Protein AF-A0A0F5JJK5-F1 (afdb_monomer)

pLDDT: mean 83.72, std 18.12, range [37.72, 97.81]

Mean predicted aligned error: 9.84 Å

Nearest PDB structures (foldseek):
  6zuk-assembly2_F  TM=3.493E-01  e=7.567E-02  Ralstonia solanacearum
  6t9b-assembly2_E  TM=3.394E-01  e=7.130E-01  Ralstonia solanacearum
  6s99-assembly2_D  TM=3.060E-01  e=1.140E+00  Ralstonia solanacearum
  2bs6-assembly1_B  TM=3.489E-01  e=1.921E+00  Ralstonia solanacearum
  8cf6-assembly1_A  TM=3.452E-01  e=2.246E+00  Ralstonia solanacearum

Secondary structure (DSSP, 8-state):
--SSTTTTTGGGG------------S-EEEEEEESS--TT-SEEEEEEEEETTEEEEEEEETTEEEEE---EEETTEEEEEEEETTEEEEEEEEEETTEEEEEEEETTEEE-EEEEE--

Organism: NCBI:txid1203610

Radius of gyration: 21.43 Å; Cα contacts (8 Å, |Δi|>4): 207; chains: 1; bounding box: 69×25×56 Å

Sequence (119 aa):
MKQIVCILFCMLFSLTVSAQDKTDGLSGKWEFSATDVPYGYETGNIEFQTKEGKLNVILSISYNKITIDQIEQAGDTYKCDLNIEGSDVNISFKQKAGKLEADVTVDGSPIGISFKKME

Foldseek 3Di:
DPPVVPPVVVVVPPDPPPPPVPQVADAAKKKKAWPPDDPQARIWMWGWDQDPNFTWIWTGTRPDIDIFRDWDDDPQWIWDWDQDPNWIKIKIWGADPNAIDIWIDTNNHTIDMGIDGDD

Structure (mmCIF, N/CA/C/O backbone):
data_AF-A0A0F5JJK5-F1
#
_entry.id   AF-A0A0F5JJK5-F1
#
loop_
_atom_site.group_PDB
_atom_site.id
_atom_site.type_symbol
_atom_site.label_atom_id
_atom_site.label_alt_id
_atom_site.label_comp_id
_atom_site.label_asym_id
_atom_site.label_entity_id
_atom_site.label_seq_id
_atom_site.pdbx_PDB_ins_code
_atom_site.Cartn_x
_atom_site.Cartn_y
_atom_site.Cartn_z
_atom_site.occupancy
_atom_site.B_iso_or_equiv
_atom_site.auth_seq_id
_atom_site.auth_comp_id
_atom_site.auth_asym_id
_atom_site.auth_atom_id
_atom_site.pdbx_PDB_model_num
ATOM 1 N N . MET A 1 1 ? -55.662 -2.530 41.331 1.00 47.44 1 MET A N 1
ATOM 2 C CA . MET A 1 1 ? -55.107 -3.069 40.068 1.00 47.44 1 MET A CA 1
ATOM 3 C C . MET A 1 1 ? -54.526 -1.923 39.240 1.00 47.44 1 MET A C 1
ATOM 5 O O . MET A 1 1 ? -55.155 -1.438 38.317 1.00 47.44 1 MET A O 1
ATOM 9 N N . LYS A 1 2 ? -53.359 -1.409 39.638 1.00 50.66 2 LYS A N 1
ATOM 10 C CA . LYS A 1 2 ? -52.668 -0.273 38.989 1.00 50.66 2 LYS A CA 1
ATOM 11 C C . LYS A 1 2 ? -51.198 -0.626 38.703 1.00 50.66 2 LYS A C 1
ATOM 13 O O . LYS A 1 2 ? -50.341 0.240 38.657 1.00 50.66 2 LYS A O 1
ATOM 18 N N . GLN A 1 3 ? -50.917 -1.925 38.568 1.00 44.06 3 GLN A N 1
ATOM 19 C CA . GLN A 1 3 ? -49.582 -2.478 38.306 1.00 44.06 3 GLN A CA 1
ATOM 20 C C . GLN A 1 3 ? -49.441 -3.075 36.899 1.00 44.06 3 GLN A C 1
ATOM 22 O O . GLN A 1 3 ? -48.346 -3.439 36.496 1.00 44.06 3 GLN A O 1
ATOM 27 N N . ILE A 1 4 ? -50.529 -3.119 36.123 1.00 53.41 4 ILE A N 1
ATOM 28 C CA . ILE A 1 4 ? -50.510 -3.636 34.745 1.00 53.41 4 ILE A CA 1
ATOM 29 C C . ILE A 1 4 ? -50.020 -2.558 33.755 1.00 53.41 4 ILE A C 1
ATOM 31 O O . ILE A 1 4 ? -49.557 -2.876 32.667 1.00 53.41 4 ILE A O 1
ATOM 35 N N . VAL A 1 5 ? -50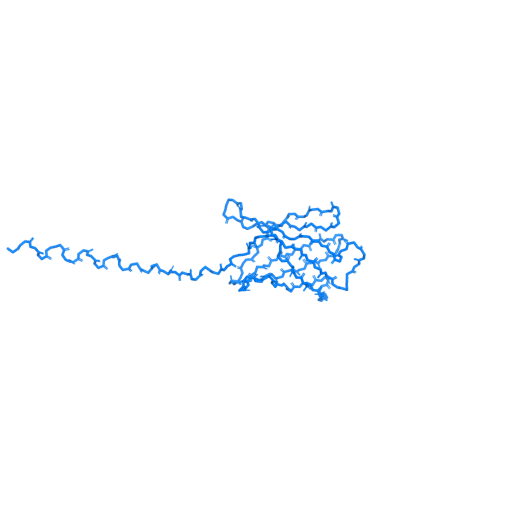.029 -1.279 34.156 1.00 53.81 5 VAL A N 1
ATOM 36 C CA . VAL A 1 5 ? -49.627 -0.144 33.301 1.00 53.81 5 VAL A CA 1
ATOM 37 C C . VAL A 1 5 ? -48.110 -0.093 33.053 1.00 53.81 5 VAL A C 1
ATOM 39 O O . VAL A 1 5 ? -47.682 0.462 32.049 1.00 53.81 5 VAL A O 1
ATOM 42 N N . CYS A 1 6 ? -47.281 -0.707 33.902 1.00 49.72 6 CYS A N 1
ATOM 43 C CA . CYS A 1 6 ? -45.824 -0.561 33.785 1.00 49.72 6 CYS A CA 1
ATOM 44 C C . CYS A 1 6 ? -45.143 -1.629 32.916 1.00 49.72 6 CYS A C 1
ATOM 46 O O . CYS A 1 6 ? -44.014 -1.419 32.488 1.00 49.72 6 CYS A O 1
ATOM 48 N N . ILE A 1 7 ? -45.798 -2.759 32.635 1.00 52.09 7 ILE A N 1
ATOM 49 C CA . ILE A 1 7 ? -45.142 -3.893 31.957 1.00 52.09 7 ILE A CA 1
ATOM 50 C C . ILE A 1 7 ? -45.151 -3.724 30.426 1.00 52.09 7 ILE A C 1
ATOM 52 O O . ILE A 1 7 ? -44.260 -4.222 29.742 1.00 52.09 7 ILE A O 1
ATOM 56 N N . LEU A 1 8 ? -46.097 -2.956 29.871 1.00 48.50 8 LEU A N 1
ATOM 57 C CA . LEU A 1 8 ? -46.219 -2.782 28.417 1.00 48.50 8 LEU A CA 1
ATOM 58 C C . LEU A 1 8 ? -45.229 -1.780 27.795 1.00 48.50 8 LEU A C 1
ATOM 60 O O . LEU A 1 8 ? -45.100 -1.753 26.576 1.00 48.50 8 LEU A O 1
ATOM 64 N N . PHE A 1 9 ? -44.504 -0.986 28.590 1.00 49.69 9 PHE A N 1
ATOM 65 C CA . PHE A 1 9 ? -43.555 0.006 28.057 1.00 49.69 9 PHE A CA 1
ATOM 66 C C . PHE A 1 9 ? -42.131 -0.547 27.850 1.00 49.69 9 PHE A C 1
ATOM 68 O O . PHE A 1 9 ? -41.304 0.090 27.205 1.00 49.69 9 PHE A O 1
ATOM 75 N N . CYS A 1 10 ? -41.833 -1.754 28.346 1.00 49.81 10 CYS A N 1
ATOM 76 C CA . CYS A 1 10 ? -40.500 -2.356 28.233 1.00 49.81 10 CYS A CA 1
ATOM 77 C C . CYS A 1 10 ? -40.224 -3.017 26.868 1.00 49.81 10 CYS A C 1
ATOM 79 O O . CYS A 1 10 ? -39.073 -3.316 26.567 1.00 49.81 10 CYS A O 1
ATOM 81 N N . MET A 1 11 ? -41.243 -3.222 26.021 1.00 49.91 11 MET A N 1
ATOM 82 C CA . MET A 1 11 ? -41.075 -3.866 24.705 1.00 49.91 11 MET A CA 1
ATOM 83 C C . MET A 1 11 ? -40.538 -2.926 23.611 1.00 49.91 11 MET A C 1
ATOM 85 O O . MET A 1 11 ? -40.230 -3.384 22.517 1.00 49.91 11 MET A O 1
ATOM 89 N N . LEU A 1 12 ? -40.376 -1.627 23.892 1.00 53.72 12 LEU A N 1
ATOM 90 C CA . LEU A 1 12 ? -39.848 -0.642 22.934 1.00 53.72 12 LEU A CA 1
ATOM 91 C C . LEU A 1 12 ? -38.309 -0.522 22.945 1.00 53.72 12 LEU A C 1
ATOM 93 O O . LEU A 1 12 ? -37.758 0.307 22.229 1.00 53.72 12 LEU A O 1
ATOM 97 N N . PHE A 1 13 ? -37.608 -1.354 23.724 1.00 52.69 13 PHE A N 1
ATOM 98 C CA . PHE A 1 13 ? -36.142 -1.342 23.844 1.00 52.69 13 PHE A CA 1
ATOM 99 C C . PHE A 1 13 ? -35.499 -2.716 23.617 1.00 52.69 13 PHE A C 1
ATOM 101 O O . PHE A 1 13 ? -34.445 -3.025 24.173 1.00 52.69 13 PHE A O 1
ATOM 108 N N . SER A 1 14 ? -36.076 -3.549 22.750 1.00 47.59 14 SER A N 1
ATOM 109 C CA . SER A 1 14 ? -35.315 -4.650 22.154 1.00 47.59 14 SER A CA 1
ATOM 110 C C . SER A 1 14 ? -34.395 -4.076 21.084 1.00 47.59 14 SER A C 1
ATOM 112 O O . SER A 1 14 ? -34.672 -4.122 19.891 1.00 47.59 14 SER A O 1
ATOM 114 N N . LEU A 1 15 ? -33.322 -3.470 21.584 1.00 53.66 15 LEU A N 1
ATOM 115 C CA . LEU A 1 15 ? -32.079 -3.162 20.909 1.00 53.66 15 LEU A CA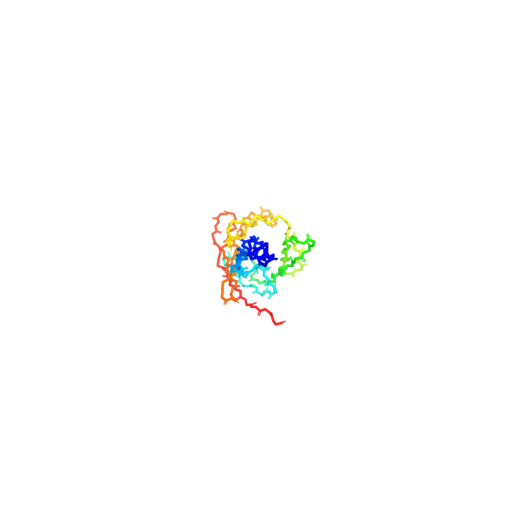 1
ATOM 116 C C . LEU A 1 15 ? -31.790 -4.229 19.847 1.00 53.66 15 LEU A C 1
ATOM 118 O O . LEU A 1 15 ? -31.173 -5.250 20.138 1.00 53.66 15 LEU A O 1
ATOM 122 N N . THR A 1 16 ? -32.107 -3.949 18.587 1.00 49.34 16 THR A N 1
ATOM 123 C CA . THR A 1 16 ? -31.194 -4.361 17.527 1.00 49.34 16 THR A CA 1
ATOM 124 C C . THR A 1 16 ? -30.006 -3.415 17.623 1.00 49.34 16 THR A C 1
ATOM 126 O O . THR A 1 16 ? -29.786 -2.561 16.767 1.00 49.34 16 THR A O 1
ATOM 129 N N . VAL A 1 17 ? -29.222 -3.559 18.699 1.00 52.91 17 VAL A N 1
ATOM 130 C CA . VAL A 1 17 ? -27.792 -3.373 18.544 1.00 52.91 17 VAL A CA 1
ATOM 131 C C . VAL A 1 17 ? -27.440 -4.528 17.620 1.00 52.91 17 VAL A C 1
ATOM 133 O O . VAL A 1 17 ? -27.248 -5.672 18.020 1.00 52.91 17 VAL A O 1
ATOM 136 N N . SER A 1 18 ? -27.470 -4.260 16.318 1.00 50.03 18 SER A N 1
ATOM 137 C CA . SER A 1 18 ? -26.502 -4.930 15.491 1.00 50.03 18 SER A CA 1
ATOM 138 C C . SER A 1 18 ? -25.188 -4.541 16.156 1.00 50.03 18 SER A C 1
ATOM 140 O O . SER A 1 18 ? -24.703 -3.420 15.990 1.00 50.03 18 SER A O 1
ATOM 142 N N . ALA A 1 19 ? -24.627 -5.452 16.947 1.00 45.34 19 ALA A N 1
ATOM 143 C CA . ALA A 1 19 ? -23.216 -5.701 16.807 1.00 45.34 19 ALA A CA 1
ATOM 144 C C . ALA A 1 19 ? -23.053 -5.997 15.313 1.00 45.34 19 ALA A C 1
ATOM 146 O O . ALA A 1 19 ? -23.158 -7.134 14.874 1.00 45.34 19 ALA A O 1
ATOM 147 N N . GLN A 1 20 ? -22.973 -4.932 14.504 1.00 37.72 20 GLN A N 1
ATOM 148 C CA . GLN A 1 20 ? -22.258 -5.016 13.259 1.00 37.72 20 GLN A CA 1
ATOM 149 C C . GLN A 1 20 ? -20.920 -5.492 13.770 1.00 37.72 20 GLN A C 1
ATOM 151 O O . GLN A 1 20 ? -20.280 -4.770 14.548 1.00 37.72 20 GLN A O 1
ATOM 156 N N . ASP A 1 21 ? -20.610 -6.762 13.500 1.00 38.19 21 ASP A N 1
ATOM 157 C CA . ASP A 1 21 ? -19.249 -7.252 13.561 1.00 38.19 21 ASP A CA 1
ATOM 158 C C . ASP A 1 21 ? -18.407 -6.070 13.125 1.00 38.19 21 ASP A C 1
ATOM 160 O O . ASP A 1 21 ? -18.648 -5.524 12.043 1.00 38.19 21 ASP A O 1
ATOM 164 N N . LYS A 1 22 ? -17.566 -5.551 14.028 1.00 41.09 22 LYS A N 1
ATOM 165 C CA . LYS A 1 22 ? -16.605 -4.538 13.630 1.00 41.09 22 LYS A CA 1
ATOM 166 C C . LYS A 1 22 ? -15.834 -5.235 12.524 1.00 41.09 22 LYS A C 1
ATOM 168 O O . LYS A 1 22 ? -14.965 -6.048 12.811 1.00 41.09 22 LYS A O 1
ATOM 173 N N . THR A 1 23 ? -16.201 -4.991 11.269 1.00 44.03 23 THR A N 1
ATOM 174 C CA . THR A 1 23 ? -15.284 -5.132 10.160 1.00 44.03 23 THR A CA 1
ATOM 175 C C . THR A 1 23 ? -14.092 -4.349 10.648 1.00 44.03 23 THR A C 1
ATOM 177 O O . THR A 1 23 ? -14.241 -3.152 10.918 1.00 44.03 23 THR A O 1
ATOM 180 N N . ASP A 1 24 ? -13.001 -5.056 10.940 1.00 55.84 24 ASP A N 1
ATOM 181 C CA . ASP A 1 24 ? -11.740 -4.464 11.349 1.00 55.84 24 ASP A CA 1
ATOM 182 C C . ASP A 1 24 ? -11.402 -3.443 10.266 1.00 55.84 24 ASP A C 1
ATOM 184 O O . ASP A 1 24 ? -10.897 -3.793 9.201 1.00 55.84 24 ASP A O 1
ATOM 188 N N . GLY A 1 25 ? -11.805 -2.190 10.483 1.00 76.50 25 GLY A N 1
ATOM 189 C CA . GLY A 1 25 ? -11.559 -1.121 9.537 1.00 76.50 25 GLY A C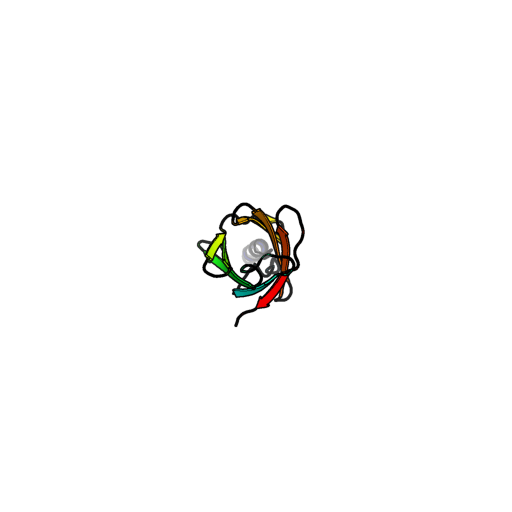A 1
ATOM 190 C C . GLY A 1 25 ? -10.057 -1.007 9.333 1.00 76.50 25 GLY A C 1
ATOM 191 O O . GLY A 1 25 ? -9.266 -1.379 10.214 1.00 76.50 25 GLY A O 1
ATOM 192 N N . LEU A 1 26 ? -9.660 -0.490 8.174 1.00 88.62 26 LEU A N 1
ATOM 193 C CA . LEU A 1 26 ? -8.246 -0.302 7.884 1.00 88.62 26 LEU A CA 1
ATOM 194 C C . LEU A 1 26 ? -7.595 0.530 8.988 1.00 88.62 26 LEU A C 1
ATOM 196 O O . LEU A 1 26 ? -8.056 1.623 9.326 1.00 88.62 26 LEU A O 1
ATOM 200 N N . SER A 1 27 ? -6.552 -0.024 9.597 1.00 90.19 27 SER A N 1
ATOM 201 C CA . SER A 1 27 ? -5.934 0.562 10.781 1.00 90.19 27 SER A CA 1
ATOM 202 C C . SER A 1 27 ? -4.464 0.185 10.911 1.00 90.19 27 SER A C 1
ATOM 204 O O . SER A 1 27 ? -4.007 -0.859 10.441 1.00 90.19 27 SER A O 1
ATOM 206 N N . GLY A 1 28 ? -3.722 1.041 11.612 1.00 93.25 28 GLY A N 1
ATOM 207 C CA . GLY A 1 28 ? -2.325 0.808 11.954 1.00 93.25 28 GLY A CA 1
ATOM 208 C C . GLY A 1 28 ? -1.346 1.220 10.860 1.00 93.25 28 GLY A C 1
ATOM 209 O O . GLY A 1 28 ? -1.712 1.820 9.846 1.00 93.25 28 GLY A O 1
ATOM 210 N N . LYS A 1 29 ? -0.079 0.900 11.115 1.00 96.69 29 LYS A N 1
ATOM 211 C CA . LYS A 1 29 ? 1.044 1.192 10.235 1.00 96.69 29 LYS A CA 1
ATOM 212 C C . LYS A 1 29 ? 1.643 -0.112 9.722 1.00 96.69 29 LYS A C 1
ATOM 214 O O . LYS A 1 29 ? 1.804 -1.072 10.476 1.00 96.69 29 LYS A O 1
ATOM 219 N N . TRP A 1 30 ? 1.945 -0.136 8.438 1.00 97.69 30 TRP A N 1
ATOM 220 C CA . TRP A 1 30 ? 2.375 -1.316 7.710 1.00 97.69 30 TRP A CA 1
ATOM 221 C C . TRP A 1 30 ? 3.567 -0.948 6.847 1.00 97.69 30 TRP A C 1
ATOM 223 O O . TRP A 1 30 ? 3.542 0.067 6.159 1.00 97.69 30 TRP A O 1
ATOM 233 N N . GLU A 1 31 ? 4.593 -1.778 6.865 1.00 97.81 31 GLU A N 1
ATOM 234 C CA . GLU A 1 31 ? 5.635 -1.767 5.850 1.00 97.81 31 GLU A CA 1
ATOM 235 C C . GLU A 1 31 ? 5.130 -2.580 4.656 1.00 97.81 31 GLU A C 1
ATOM 237 O O . GLU A 1 31 ? 4.543 -3.649 4.852 1.00 97.81 31 GLU A O 1
ATOM 242 N N . PHE A 1 32 ? 5.322 -2.078 3.437 1.00 97.19 32 PHE A N 1
ATOM 243 C CA . PHE A 1 32 ? 5.009 -2.821 2.222 1.00 97.19 32 PHE A CA 1
ATOM 244 C C . PHE A 1 32 ? 6.282 -3.206 1.472 1.00 97.19 32 PHE A C 1
ATOM 246 O O . PHE A 1 32 ? 7.298 -2.510 1.527 1.00 97.19 32 PHE A O 1
ATOM 253 N N . SER A 1 33 ? 6.208 -4.314 0.742 1.00 97.19 33 SER A N 1
ATOM 254 C CA . SER A 1 33 ? 7.211 -4.709 -0.244 1.00 97.19 33 SER A CA 1
ATOM 255 C C . SER A 1 33 ? 6.520 -5.079 -1.548 1.00 97.19 33 SER A C 1
ATOM 257 O O . SER A 1 33 ? 5.610 -5.911 -1.530 1.00 97.19 33 SER A O 1
ATOM 259 N N . ALA A 1 34 ? 6.944 -4.458 -2.646 1.00 96.00 34 ALA A N 1
ATOM 260 C CA . ALA A 1 34 ? 6.403 -4.629 -3.984 1.00 96.00 34 ALA A CA 1
ATOM 261 C C . ALA A 1 34 ? 7.417 -5.298 -4.926 1.00 96.00 34 ALA A C 1
ATOM 263 O O . ALA A 1 34 ? 8.623 -5.074 -4.815 1.00 96.00 34 ALA A O 1
ATOM 264 N N . THR A 1 35 ? 6.925 -6.113 -5.857 1.00 94.44 35 THR A N 1
ATOM 265 C CA . THR A 1 35 ? 7.711 -6.709 -6.948 1.00 94.44 35 THR A CA 1
ATOM 266 C C . THR A 1 35 ? 7.305 -6.099 -8.280 1.00 94.44 35 THR A C 1
ATOM 268 O O . THR A 1 35 ? 6.224 -5.528 -8.395 1.00 94.44 35 THR A O 1
ATOM 271 N N . ASP A 1 36 ? 8.164 -6.230 -9.293 1.00 90.75 36 ASP A N 1
ATOM 272 C CA . ASP A 1 36 ? 7.862 -5.790 -10.665 1.00 90.75 36 ASP A CA 1
ATOM 273 C C . ASP A 1 36 ? 7.621 -4.272 -10.789 1.00 90.75 36 ASP A C 1
ATOM 275 O O . ASP A 1 36 ? 6.920 -3.804 -11.682 1.00 90.75 36 ASP A O 1
ATOM 279 N N . VAL A 1 37 ? 8.246 -3.497 -9.896 1.00 90.44 37 VAL A N 1
ATOM 280 C CA . VAL A 1 37 ? 8.223 -2.029 -9.875 1.00 90.44 37 VAL A CA 1
ATOM 281 C C . VAL A 1 37 ? 9.625 -1.447 -10.110 1.00 90.44 37 VAL A C 1
ATOM 283 O O . VAL A 1 37 ? 10.622 -2.138 -9.880 1.00 90.44 37 VAL A O 1
ATOM 286 N N . PRO A 1 38 ? 9.741 -0.187 -10.571 1.00 89.94 38 PRO A N 1
ATOM 287 C CA . PRO A 1 38 ? 11.032 0.478 -10.738 1.00 89.94 38 PRO A CA 1
ATOM 288 C C . PRO A 1 38 ? 11.796 0.669 -9.422 1.00 89.94 38 PRO A C 1
ATOM 290 O O . PRO A 1 38 ? 11.217 0.673 -8.334 1.00 89.94 38 PRO A O 1
ATOM 293 N N . TYR A 1 39 ? 13.101 0.926 -9.547 1.00 89.31 39 TYR A N 1
ATOM 294 C CA . TYR A 1 39 ? 13.948 1.255 -8.403 1.00 89.31 39 TYR A CA 1
ATOM 295 C C . TYR A 1 39 ? 13.440 2.486 -7.645 1.00 89.31 39 TYR A C 1
ATOM 297 O O . TYR A 1 39 ? 13.183 3.529 -8.246 1.00 89.31 39 TYR A O 1
ATOM 305 N N . GLY A 1 40 ? 13.351 2.368 -6.321 1.00 91.25 40 GLY A N 1
ATOM 306 C CA . GLY A 1 40 ? 12.847 3.396 -5.413 1.00 91.25 40 GLY A CA 1
ATOM 307 C C . GLY A 1 40 ? 11.379 3.224 -5.009 1.00 91.25 40 GLY A C 1
ATOM 308 O O . GLY A 1 40 ? 10.906 3.998 -4.175 1.00 91.25 40 GLY A O 1
ATOM 309 N N . TYR A 1 41 ? 10.680 2.222 -5.549 1.00 92.31 41 TYR A N 1
ATOM 310 C CA . TYR A 1 41 ? 9.265 1.928 -5.278 1.00 92.31 41 TYR A CA 1
ATOM 311 C C . TYR A 1 41 ? 9.034 0.570 -4.612 1.00 92.31 41 TYR A C 1
ATOM 313 O O . TYR A 1 41 ? 7.908 0.244 -4.242 1.00 92.31 41 TYR A O 1
ATOM 321 N N . GLU A 1 42 ? 10.087 -0.227 -4.437 1.00 95.06 42 GLU A N 1
ATOM 322 C CA . GLU A 1 42 ? 10.003 -1.604 -3.954 1.00 95.06 42 GLU A CA 1
ATOM 323 C C . GLU A 1 42 ? 9.564 -1.682 -2.496 1.00 95.06 42 GLU A C 1
ATOM 325 O O . GLU A 1 42 ? 9.002 -2.689 -2.080 1.00 95.06 42 GLU A O 1
ATOM 330 N N . THR A 1 43 ? 9.834 -0.651 -1.694 1.00 96.62 43 THR A N 1
ATOM 331 C CA . THR A 1 43 ? 9.482 -0.642 -0.272 1.00 96.62 43 THR A CA 1
ATOM 332 C C . THR A 1 43 ? 8.972 0.713 0.183 1.00 96.62 43 THR A C 1
ATOM 334 O O . THR A 1 43 ? 9.291 1.765 -0.379 1.00 96.62 43 THR A O 1
ATOM 337 N N . GLY A 1 44 ? 8.179 0.687 1.247 1.00 96.31 44 GLY A N 1
ATOM 338 C CA . GLY A 1 44 ? 7.653 1.891 1.857 1.00 96.31 44 GLY A CA 1
ATOM 339 C C . GLY A 1 44 ? 6.719 1.578 3.012 1.00 96.31 44 GLY A C 1
ATOM 340 O O . GLY A 1 44 ? 6.676 0.460 3.519 1.00 96.31 44 GLY A O 1
ATOM 341 N N . ASN A 1 45 ? 5.969 2.586 3.446 1.00 97.12 45 ASN A N 1
ATOM 342 C CA . ASN A 1 45 ? 5.055 2.466 4.575 1.00 97.12 45 ASN A CA 1
ATOM 343 C C . ASN A 1 45 ? 3.655 2.944 4.204 1.00 97.12 45 ASN A C 1
ATOM 345 O O . ASN A 1 45 ? 3.506 3.971 3.542 1.00 97.12 45 ASN A O 1
ATOM 349 N N . ILE A 1 46 ? 2.644 2.243 4.703 1.00 96.31 46 ILE A N 1
ATOM 350 C CA . ILE A 1 46 ? 1.242 2.645 4.664 1.00 96.31 46 ILE A CA 1
ATOM 351 C C . ILE A 1 46 ? 0.767 2.867 6.093 1.00 96.31 46 ILE A C 1
ATOM 353 O O . ILE A 1 46 ? 0.932 2.009 6.957 1.00 96.31 46 ILE A O 1
ATOM 357 N N . GLU A 1 47 ? 0.165 4.019 6.352 1.00 96.19 47 GLU A N 1
ATOM 358 C CA . GLU A 1 47 ? -0.439 4.336 7.639 1.00 96.19 47 GLU A CA 1
ATOM 359 C C . GLU A 1 47 ? -1.907 4.708 7.449 1.00 96.19 47 GLU A C 1
ATOM 361 O O . GLU A 1 47 ? -2.235 5.660 6.739 1.00 96.19 47 GLU A O 1
ATOM 366 N N . PHE A 1 48 ? -2.789 3.959 8.106 1.00 94.19 48 PHE A N 1
ATOM 367 C CA . PHE A 1 48 ? -4.224 4.214 8.112 1.00 94.19 48 PHE A CA 1
ATOM 368 C C . PHE A 1 48 ? -4.582 5.081 9.317 1.00 94.19 48 PHE A C 1
ATOM 370 O O . PHE A 1 48 ? -4.409 4.675 10.469 1.00 94.19 48 PHE A O 1
ATOM 377 N N . GLN A 1 49 ? -5.102 6.277 9.051 1.00 90.31 49 GLN A N 1
ATOM 378 C CA . GLN A 1 49 ? -5.507 7.251 10.058 1.00 90.31 49 GLN A CA 1
ATOM 379 C C . GLN A 1 49 ? -6.995 7.562 9.921 1.00 90.31 49 GLN A C 1
ATOM 381 O O . GLN A 1 49 ? -7.509 7.721 8.821 1.00 90.31 49 GLN A O 1
ATOM 386 N N . THR A 1 50 ? -7.699 7.722 11.039 1.00 85.25 50 THR A N 1
ATOM 387 C CA . THR A 1 50 ? -9.052 8.296 11.030 1.00 85.25 50 THR A CA 1
ATOM 388 C C . THR A 1 50 ? -8.977 9.728 11.538 1.00 85.25 50 THR A C 1
ATOM 390 O O . THR A 1 50 ? -8.582 9.957 12.680 1.00 85.25 50 THR A O 1
ATOM 393 N N . LYS A 1 51 ? -9.354 10.694 10.698 1.00 81.94 51 LYS A N 1
ATOM 394 C CA . LYS A 1 51 ? -9.441 12.116 11.057 1.00 81.94 51 LYS A CA 1
ATOM 395 C C . LYS A 1 51 ? -10.860 12.586 10.803 1.00 81.94 51 LYS A C 1
ATOM 397 O O . LYS A 1 51 ? -11.387 12.369 9.719 1.00 81.94 51 LYS A O 1
ATOM 402 N N . GLU A 1 52 ? -11.490 13.176 11.817 1.00 84.00 52 GLU A N 1
ATOM 403 C CA . GLU A 1 52 ? -12.861 13.707 11.716 1.00 84.00 52 GLU A CA 1
ATOM 404 C C . GLU A 1 52 ? -13.884 12.675 11.192 1.00 84.00 52 GLU A C 1
ATOM 406 O O . GLU A 1 52 ? -14.808 12.998 10.452 1.00 84.00 52 GLU A O 1
ATOM 411 N N . GLY A 1 53 ? -13.696 11.399 11.549 1.00 82.25 53 GLY A N 1
ATOM 412 C CA . GLY A 1 53 ? -14.556 10.300 11.098 1.00 82.25 53 GLY A CA 1
ATOM 413 C C . GLY A 1 53 ? -14.322 9.839 9.655 1.00 82.25 53 GLY A C 1
ATOM 414 O O . GLY A 1 53 ? -15.030 8.948 9.197 1.00 82.25 53 GLY A O 1
ATOM 415 N N . LYS A 1 54 ? -13.331 10.396 8.947 1.00 84.31 54 LYS A N 1
ATOM 416 C CA . LYS A 1 54 ? -12.933 9.981 7.596 1.00 84.31 54 LYS A CA 1
ATOM 417 C C . LYS A 1 54 ? -11.609 9.223 7.616 1.00 84.31 54 LYS A C 1
ATOM 419 O O . LYS A 1 54 ? -10.646 9.639 8.272 1.00 84.31 54 LYS A O 1
ATOM 424 N N . LEU A 1 55 ? -11.556 8.120 6.873 1.00 88.19 55 LEU A N 1
ATOM 425 C CA . LEU A 1 55 ? -10.320 7.384 6.644 1.00 88.19 55 LEU A CA 1
ATOM 426 C C . LEU A 1 55 ? -9.379 8.228 5.777 1.00 88.19 55 LEU A C 1
ATOM 428 O O . LEU A 1 55 ? -9.782 8.786 4.765 1.00 88.19 55 LEU A O 1
ATOM 432 N N . ASN A 1 56 ? -8.131 8.318 6.206 1.00 90.69 56 ASN A N 1
ATOM 433 C CA . ASN A 1 56 ? -7.022 8.917 5.487 1.00 90.69 56 ASN A CA 1
ATOM 434 C C . ASN A 1 56 ? -5.908 7.878 5.430 1.00 90.69 56 ASN A C 1
ATOM 436 O O . ASN A 1 56 ? -5.611 7.232 6.438 1.00 90.69 56 ASN A O 1
ATOM 440 N N . VAL A 1 57 ? -5.265 7.747 4.278 1.00 94.31 57 VAL A N 1
ATOM 441 C CA . VAL A 1 57 ? -4.127 6.847 4.104 1.00 94.31 57 VAL A CA 1
ATOM 442 C C . VAL A 1 57 ? -2.898 7.661 3.780 1.00 94.31 57 VAL A C 1
ATOM 444 O O . VAL A 1 57 ? -2.913 8.535 2.920 1.00 94.31 57 VAL A O 1
ATOM 447 N N . ILE A 1 58 ? -1.821 7.387 4.497 1.00 95.56 58 ILE A N 1
ATOM 448 C CA . ILE A 1 58 ? -0.522 7.983 4.243 1.00 95.56 58 ILE A CA 1
ATOM 449 C C . ILE A 1 58 ? 0.357 6.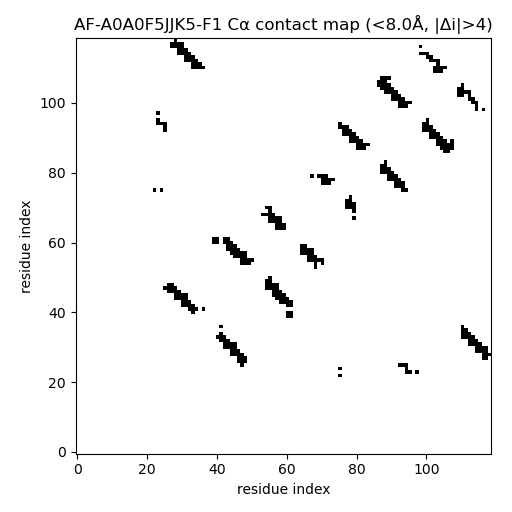911 3.619 1.00 95.56 58 ILE A C 1
ATOM 451 O O . ILE A 1 58 ? 0.701 5.932 4.277 1.00 95.56 58 ILE A O 1
ATOM 455 N N . LEU A 1 59 ? 0.751 7.134 2.372 1.00 95.56 59 LEU A N 1
ATOM 456 C CA . LEU A 1 59 ? 1.694 6.304 1.639 1.00 95.56 59 LEU A CA 1
ATOM 457 C C . LEU A 1 59 ? 3.058 7.000 1.634 1.00 95.56 59 LEU A C 1
ATOM 459 O O . LEU A 1 59 ? 3.178 8.142 1.199 1.00 95.56 59 LEU A O 1
ATOM 463 N N . SER A 1 60 ? 4.083 6.333 2.152 1.00 95.69 60 SER A N 1
ATOM 464 C CA . SER A 1 60 ? 5.461 6.836 2.169 1.00 95.69 60 SER A CA 1
ATOM 465 C C . SER A 1 60 ? 6.333 5.937 1.306 1.00 95.69 60 SER A C 1
ATOM 467 O O . SER A 1 60 ? 6.462 4.756 1.622 1.00 95.69 60 SER A O 1
ATOM 469 N N . ILE A 1 61 ? 6.928 6.486 0.250 1.00 92.88 61 ILE A N 1
ATOM 470 C CA . ILE A 1 61 ? 7.794 5.768 -0.694 1.00 92.88 61 ILE A CA 1
ATOM 471 C C . ILE A 1 61 ? 9.055 6.599 -0.890 1.00 92.88 61 ILE A C 1
ATOM 473 O O . ILE A 1 61 ? 8.968 7.771 -1.260 1.00 92.88 61 ILE A O 1
ATOM 477 N N . SER A 1 62 ? 10.226 6.012 -0.640 1.00 86.19 62 SER A N 1
ATOM 478 C CA . SER A 1 62 ? 11.498 6.743 -0.664 1.00 86.19 62 SER A CA 1
ATOM 479 C C . SER A 1 62 ? 11.434 8.029 0.190 1.00 86.19 62 SER A C 1
ATOM 481 O O . SER A 1 62 ? 11.218 7.953 1.400 1.00 86.19 62 SER A O 1
ATOM 483 N N . TYR A 1 63 ? 11.594 9.212 -0.415 1.00 82.75 63 TYR A N 1
ATOM 484 C CA . TYR A 1 63 ? 11.505 10.516 0.261 1.00 82.75 63 TYR A CA 1
ATOM 485 C C . TYR A 1 63 ? 10.126 11.183 0.128 1.00 82.75 63 TYR A C 1
ATOM 487 O O . TYR A 1 63 ? 9.910 12.268 0.671 1.00 82.75 63 TYR A O 1
ATOM 495 N N . ASN A 1 64 ? 9.195 10.547 -0.585 1.00 88.31 64 ASN A N 1
ATOM 496 C CA . ASN A 1 64 ? 7.874 11.083 -0.874 1.00 88.31 64 ASN A CA 1
ATOM 497 C C . ASN A 1 64 ? 6.850 10.592 0.149 1.00 88.31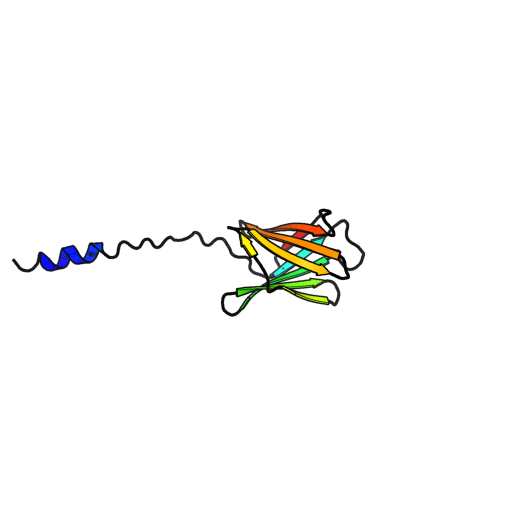 64 ASN A C 1
ATOM 499 O O . ASN A 1 64 ? 6.855 9.435 0.575 1.00 88.31 64 ASN A O 1
ATOM 503 N N . LYS A 1 65 ? 5.932 11.488 0.514 1.00 93.94 65 LYS A N 1
ATOM 504 C CA . LYS A 1 65 ? 4.784 11.196 1.370 1.00 93.94 65 LYS A CA 1
ATOM 505 C C . LYS A 1 65 ? 3.518 11.679 0.677 1.00 93.94 65 LYS A C 1
ATOM 507 O O . LYS A 1 65 ? 3.347 12.876 0.462 1.00 93.94 65 LYS A O 1
ATOM 512 N N . ILE A 1 66 ? 2.636 10.747 0.359 1.00 93.69 66 ILE A N 1
ATOM 513 C CA . ILE A 1 66 ? 1.378 10.976 -0.344 1.00 93.69 66 ILE A CA 1
ATOM 514 C C . ILE A 1 66 ? 0.247 10.779 0.665 1.00 93.69 66 ILE A C 1
ATOM 516 O O . ILE A 1 66 ? 0.207 9.772 1.372 1.00 93.69 66 ILE A O 1
ATOM 520 N N . THR A 1 67 ? -0.652 11.758 0.770 1.00 93.94 67 THR A N 1
ATOM 521 C CA . THR A 1 67 ? -1.875 11.633 1.575 1.00 93.94 67 THR A CA 1
ATOM 522 C C . THR A 1 67 ? -3.041 11.349 0.645 1.00 93.94 67 THR A C 1
ATOM 524 O O . THR A 1 67 ? -3.242 12.069 -0.327 1.00 93.94 67 THR A O 1
ATOM 527 N N . ILE A 1 68 ? -3.789 10.301 0.959 1.00 93.06 68 ILE A N 1
ATOM 528 C CA . ILE A 1 68 ? -4.928 9.805 0.200 1.00 93.06 68 ILE A CA 1
ATOM 529 C C . ILE A 1 68 ? -6.161 10.008 1.077 1.00 93.06 68 ILE A C 1
ATOM 531 O O . ILE A 1 68 ? -6.285 9.382 2.133 1.00 93.06 68 ILE A O 1
ATOM 535 N N . ASP A 1 69 ? -7.046 10.909 0.663 1.00 88.00 69 ASP A N 1
ATOM 536 C CA . ASP A 1 69 ? -8.280 11.247 1.382 1.00 88.00 69 ASP A CA 1
ATOM 537 C C . ASP A 1 69 ? -9.558 10.902 0.594 1.00 88.00 69 ASP A C 1
ATOM 539 O O . ASP A 1 69 ? -10.642 10.829 1.175 1.00 88.00 69 ASP A O 1
ATOM 543 N N . GLN A 1 70 ? -9.425 10.624 -0.707 1.00 90.94 70 GLN A N 1
ATOM 544 C CA . GLN A 1 70 ? -10.475 10.071 -1.558 1.00 90.94 70 GLN A CA 1
ATOM 545 C C . GLN A 1 70 ? -10.372 8.547 -1.537 1.00 90.94 70 GLN A C 1
ATOM 547 O O . GLN A 1 70 ? -9.595 7.949 -2.279 1.00 90.94 70 GLN A O 1
ATOM 552 N N . ILE A 1 71 ? -11.128 7.924 -0.636 1.00 91.75 71 ILE A N 1
ATOM 553 C CA . ILE A 1 71 ? -11.169 6.470 -0.488 1.00 91.75 71 ILE A CA 1
ATOM 554 C C . ILE A 1 71 ? -12.624 6.032 -0.573 1.00 91.75 71 ILE A C 1
ATOM 556 O O . ILE A 1 71 ? -13.445 6.399 0.270 1.00 91.75 71 ILE A O 1
ATOM 560 N N . GLU A 1 72 ? -12.939 5.241 -1.591 1.00 92.31 72 GLU A N 1
ATOM 561 C CA . GLU A 1 72 ? -14.259 4.644 -1.749 1.00 92.31 72 GLU A CA 1
ATOM 562 C C . GLU A 1 72 ? -14.339 3.361 -0.918 1.00 92.31 72 GLU A C 1
ATOM 564 O O . GLU A 1 72 ? -13.450 2.513 -0.981 1.00 92.31 72 GLU A O 1
ATOM 569 N N . GLN A 1 73 ? -15.412 3.191 -0.146 1.00 89.69 73 GLN A N 1
ATOM 570 C CA . GLN A 1 73 ? -15.668 1.954 0.588 1.00 89.69 73 GLN A CA 1
ATOM 571 C C . GLN A 1 73 ? -16.806 1.173 -0.073 1.00 89.69 73 GLN A C 1
ATOM 573 O O . GLN A 1 73 ? -17.937 1.650 -0.151 1.00 89.69 73 GLN A O 1
ATOM 578 N N . ALA A 1 74 ? -16.519 -0.066 -0.471 1.00 87.69 74 ALA A N 1
ATOM 579 C CA . ALA A 1 74 ? -17.488 -1.018 -1.000 1.00 87.69 74 ALA A CA 1
ATOM 580 C C . ALA A 1 74 ? -17.472 -2.291 -0.139 1.00 87.69 74 ALA A C 1
ATOM 582 O O . ALA A 1 74 ? -16.660 -3.197 -0.334 1.00 87.69 74 ALA A O 1
ATOM 583 N N . GLY A 1 75 ? -18.367 -2.351 0.851 1.00 88.00 75 GLY A N 1
ATOM 584 C CA . GLY A 1 75 ? -18.383 -3.435 1.834 1.00 88.00 75 GLY A CA 1
ATOM 585 C C . GLY A 1 75 ? -17.132 -3.414 2.717 1.00 88.00 75 GLY A C 1
ATOM 586 O O . GLY A 1 75 ? -16.906 -2.450 3.449 1.00 88.00 75 GLY A O 1
ATOM 587 N N . ASP A 1 76 ? -16.334 -4.481 2.648 1.00 88.25 76 ASP A N 1
ATOM 588 C CA . ASP A 1 76 ? -15.074 -4.636 3.390 1.00 88.25 76 ASP A CA 1
ATOM 589 C C . ASP A 1 76 ? -13.821 -4.270 2.578 1.00 88.25 76 ASP A C 1
ATOM 591 O O . ASP A 1 76 ? -12.699 -4.418 3.063 1.00 88.25 76 ASP A O 1
ATOM 595 N N . THR A 1 77 ? -14.018 -3.797 1.347 1.00 92.06 77 THR A N 1
ATOM 596 C CA . THR A 1 77 ? -12.948 -3.377 0.445 1.00 92.06 77 THR A CA 1
ATOM 597 C C . THR A 1 77 ? -12.918 -1.858 0.352 1.00 92.06 77 THR A C 1
ATOM 599 O O . THR A 1 77 ? -13.960 -1.212 0.215 1.00 92.06 77 THR A O 1
ATOM 602 N N . TYR A 1 78 ? -11.717 -1.294 0.393 1.00 93.31 78 TYR A N 1
ATOM 603 C CA . TYR A 1 78 ? -11.475 0.137 0.255 1.00 93.31 78 TYR A CA 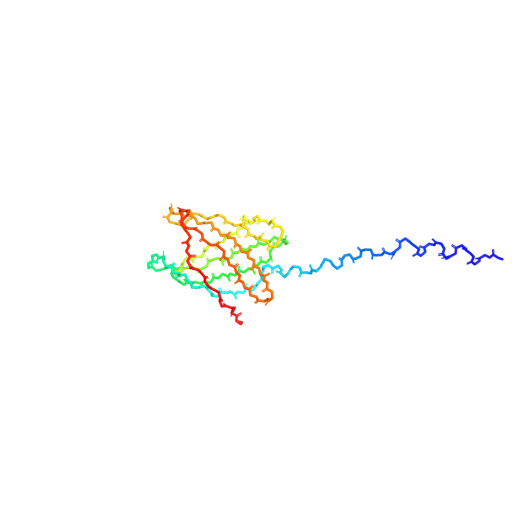1
ATOM 604 C C . TYR A 1 78 ? -10.640 0.383 -0.988 1.00 93.31 78 TYR A C 1
ATOM 606 O O . TYR A 1 78 ? -9.606 -0.255 -1.162 1.00 93.31 78 TYR A O 1
ATOM 614 N N . LYS A 1 79 ? -11.078 1.303 -1.837 1.00 95.50 79 LYS A N 1
ATOM 615 C CA . LYS A 1 79 ? -10.450 1.577 -3.124 1.00 95.50 79 LYS A CA 1
ATOM 616 C C . LYS A 1 79 ? -9.913 2.991 -3.169 1.00 95.50 79 LYS A C 1
ATOM 618 O O . LYS A 1 79 ? -10.578 3.921 -2.710 1.00 95.50 79 LYS A O 1
ATOM 623 N N . CYS A 1 80 ? -8.726 3.144 -3.732 1.00 94.75 80 CYS A N 1
ATOM 624 C CA . CYS A 1 80 ? -8.189 4.444 -4.086 1.00 94.75 80 CYS A CA 1
ATOM 625 C C . CYS A 1 80 ? -7.436 4.383 -5.410 1.00 94.75 80 CYS A C 1
ATOM 627 O O . CYS A 1 80 ? -6.820 3.373 -5.754 1.00 94.75 80 CYS A O 1
ATOM 629 N N . ASP A 1 81 ? -7.474 5.510 -6.108 1.00 94.62 81 ASP A N 1
ATOM 630 C CA . ASP A 1 81 ? -6.794 5.728 -7.373 1.00 94.62 81 ASP A CA 1
ATOM 631 C C . ASP A 1 81 ? -5.809 6.881 -7.190 1.00 94.62 81 ASP A C 1
ATOM 633 O O . ASP A 1 81 ? -6.143 7.924 -6.619 1.00 94.62 81 ASP A O 1
ATOM 637 N N . LEU A 1 82 ? -4.577 6.680 -7.638 1.00 94.06 82 LEU A N 1
ATOM 638 C CA . LEU A 1 82 ? -3.478 7.626 -7.508 1.00 94.06 82 LEU A CA 1
ATOM 639 C C . LEU A 1 82 ? -2.832 7.820 -8.871 1.00 94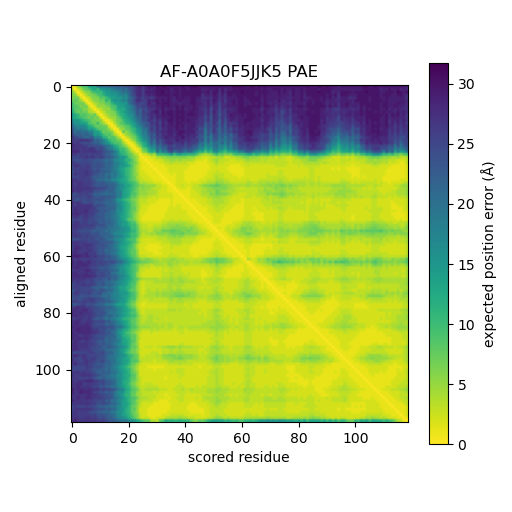.06 82 LEU A C 1
ATOM 641 O O . LEU A 1 82 ? -2.747 6.884 -9.656 1.00 94.06 82 LEU A O 1
ATOM 645 N N . ASN A 1 83 ? -2.298 9.012 -9.109 1.00 92.19 83 ASN A N 1
ATOM 646 C CA . ASN A 1 83 ? -1.330 9.216 -10.176 1.00 92.19 83 ASN A CA 1
ATOM 647 C C . ASN A 1 83 ? 0.036 9.461 -9.529 1.00 92.19 83 ASN A C 1
ATOM 649 O O . ASN A 1 83 ? 0.210 10.435 -8.790 1.00 92.19 83 ASN A O 1
ATOM 653 N N . ILE A 1 84 ? 0.979 8.547 -9.749 1.00 89.44 84 ILE A N 1
ATOM 654 C CA . ILE A 1 84 ? 2.333 8.612 -9.193 1.00 89.44 84 ILE A CA 1
ATOM 655 C C . ILE A 1 84 ? 3.298 8.736 -10.364 1.00 89.44 84 ILE A C 1
ATOM 657 O O . ILE A 1 84 ? 3.433 7.817 -11.163 1.00 89.44 84 ILE A O 1
ATOM 661 N N . GLU A 1 85 ? 3.939 9.901 -10.477 1.00 89.25 85 GLU A N 1
ATOM 662 C CA . GLU A 1 85 ? 4.907 10.214 -11.541 1.00 89.25 85 GLU A CA 1
ATOM 663 C C . GLU A 1 85 ? 4.399 9.932 -12.971 1.00 89.25 85 GLU A C 1
ATOM 665 O O . GLU A 1 85 ? 5.175 9.619 -13.870 1.00 89.25 85 GLU A O 1
ATOM 670 N N . GLY A 1 86 ? 3.093 10.101 -13.203 1.00 91.38 86 GLY A N 1
ATOM 671 C CA . GLY A 1 86 ? 2.465 9.915 -14.511 1.00 91.38 86 GLY A CA 1
ATOM 672 C C . GLY A 1 86 ? 1.868 8.529 -14.748 1.00 91.38 86 GLY A C 1
ATOM 673 O O . GLY A 1 86 ? 1.135 8.389 -15.723 1.00 91.38 86 GLY A O 1
ATOM 674 N N . SER A 1 87 ? 2.108 7.560 -13.863 1.00 93.19 87 SER A N 1
ATOM 675 C CA . SER A 1 87 ? 1.447 6.252 -13.900 1.00 93.19 87 SER A CA 1
ATOM 676 C C . SER A 1 87 ? 0.189 6.232 -13.041 1.00 93.19 87 SER A C 1
ATOM 678 O O . SER A 1 87 ? 0.166 6.775 -11.930 1.00 93.19 87 SER A O 1
ATOM 680 N N . ASP A 1 88 ? -0.841 5.556 -13.538 1.00 95.94 88 ASP A N 1
ATOM 681 C CA . ASP A 1 88 ? -2.090 5.341 -12.819 1.00 95.94 88 ASP A CA 1
ATOM 682 C C . ASP A 1 88 ? -1.952 4.120 -11.908 1.00 95.94 88 ASP A C 1
ATOM 684 O O . ASP A 1 88 ? -1.707 2.999 -12.355 1.00 95.94 88 ASP A O 1
ATOM 688 N N . VAL A 1 89 ? -2.100 4.342 -10.605 1.00 95.06 89 VAL A N 1
ATOM 689 C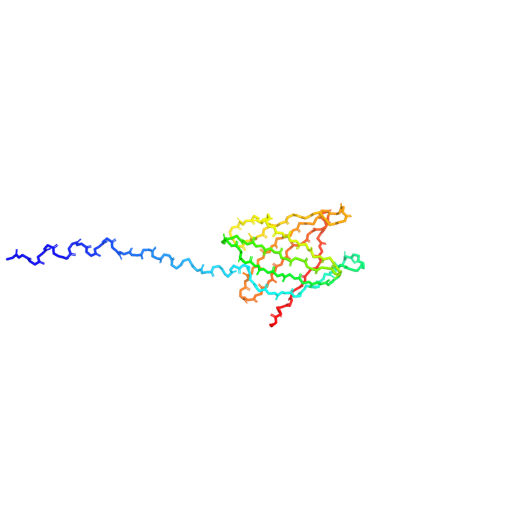 CA . VAL A 1 89 ? -1.976 3.320 -9.568 1.00 95.06 89 VAL A CA 1
ATOM 690 C C . VAL A 1 89 ? -3.329 3.133 -8.900 1.00 95.06 89 VAL A C 1
ATOM 692 O O . VAL A 1 89 ? -3.805 4.017 -8.188 1.00 95.06 89 VAL A O 1
ATOM 695 N N . ASN A 1 90 ? -3.938 1.969 -9.102 1.00 97.06 90 ASN A N 1
ATOM 696 C CA . ASN A 1 90 ? -5.206 1.607 -8.472 1.00 97.06 90 ASN A CA 1
ATOM 697 C C . ASN A 1 90 ? -4.936 0.606 -7.355 1.00 97.06 90 ASN A C 1
ATOM 699 O O . ASN A 1 90 ? -4.230 -0.385 -7.559 1.00 97.06 90 ASN A O 1
ATOM 703 N N . ILE A 1 91 ? -5.503 0.853 -6.176 1.00 96.00 91 ILE A N 1
ATOM 704 C CA . ILE A 1 91 ? -5.299 0.010 -5.000 1.00 96.00 91 ILE A CA 1
ATOM 705 C C . ILE A 1 91 ? -6.645 -0.376 -4.404 1.00 96.00 91 ILE A C 1
ATOM 707 O O . ILE A 1 91 ? -7.496 0.475 -4.150 1.00 96.00 91 ILE A O 1
ATOM 711 N N . SER A 1 92 ? -6.824 -1.669 -4.140 1.00 96.12 92 SER A N 1
ATOM 712 C CA . SER A 1 92 ? -7.954 -2.206 -3.381 1.00 96.12 92 SER A CA 1
ATOM 713 C C . SER A 1 92 ? -7.443 -2.874 -2.111 1.00 96.12 92 SER A C 1
ATOM 715 O O . SER A 1 92 ? -6.811 -3.920 -2.181 1.00 96.12 92 SER A O 1
ATOM 717 N N . PHE A 1 93 ? -7.720 -2.280 -0.952 1.00 94.38 93 PHE A N 1
ATOM 718 C CA . PHE A 1 93 ? -7.314 -2.776 0.361 1.00 94.38 93 PHE A CA 1
ATOM 719 C C . PHE A 1 93 ? -8.418 -3.568 1.047 1.00 94.38 93 PHE A C 1
ATOM 721 O O . PHE A 1 93 ? -9.599 -3.213 0.982 1.00 94.38 93 PHE A O 1
ATOM 728 N N . LYS A 1 94 ? -8.000 -4.551 1.840 1.00 93.25 94 LYS A N 1
ATOM 729 C CA . LYS A 1 94 ? -8.849 -5.250 2.797 1.00 93.25 94 LYS A CA 1
ATOM 730 C C . LYS A 1 94 ? -8.040 -5.668 4.014 1.00 93.25 94 LYS A C 1
ATOM 732 O O . LYS A 1 94 ? -6.908 -6.127 3.889 1.00 93.25 94 LYS A O 1
ATOM 737 N N . GLN A 1 95 ? -8.627 -5.546 5.200 1.00 91.56 95 GLN A N 1
ATOM 738 C CA . GLN A 1 95 ? -8.027 -6.071 6.423 1.00 91.56 95 GLN A CA 1
ATOM 739 C C . GLN A 1 95 ? -8.873 -7.225 6.957 1.00 91.56 95 GLN A C 1
ATOM 741 O O . GLN A 1 95 ? -10.078 -7.095 7.161 1.00 91.56 95 GLN A O 1
ATOM 746 N N . LYS A 1 96 ? -8.241 -8.385 7.156 1.00 88.19 96 LYS A N 1
ATOM 747 C CA . LYS A 1 96 ? -8.911 -9.606 7.614 1.00 88.19 96 LYS A CA 1
ATOM 748 C C . LYS A 1 96 ? -8.027 -10.362 8.593 1.00 88.19 96 LYS A C 1
ATOM 750 O O . LYS A 1 96 ? -6.862 -10.624 8.310 1.00 88.19 96 LYS A O 1
ATOM 755 N N . ALA A 1 97 ? -8.588 -10.727 9.747 1.00 88.62 97 ALA A N 1
ATOM 756 C CA . ALA A 1 97 ? -7.890 -11.491 10.787 1.00 88.62 97 ALA A CA 1
ATOM 757 C C . ALA A 1 97 ? -6.513 -10.893 11.154 1.00 88.62 97 ALA A C 1
ATOM 759 O O . ALA A 1 97 ? -5.516 -11.607 11.269 1.00 88.62 97 ALA A O 1
ATOM 760 N N . GLY A 1 98 ? -6.453 -9.562 11.286 1.00 87.88 98 GLY A N 1
ATOM 761 C CA . GLY A 1 98 ? -5.229 -8.842 11.640 1.00 87.88 98 GLY A CA 1
ATOM 762 C C . GLY A 1 98 ? -4.159 -8.775 10.545 1.00 87.88 98 GLY A C 1
ATOM 763 O O . GLY A 1 98 ? -3.040 -8.376 10.859 1.00 87.88 98 GLY A O 1
ATOM 764 N N . LYS A 1 99 ? -4.476 -9.139 9.296 1.00 92.50 99 LYS A N 1
ATOM 765 C CA . LYS A 1 99 ? -3.601 -9.003 8.122 1.00 92.50 99 LYS A CA 1
ATOM 766 C C . LYS A 1 99 ? -4.155 -7.969 7.155 1.00 92.50 99 LYS A C 1
ATOM 768 O O . LYS A 1 99 ? -5.369 -7.899 6.978 1.00 92.50 99 LYS A O 1
ATOM 773 N N . LEU A 1 100 ? -3.262 -7.208 6.535 1.00 95.38 100 LEU A N 1
ATOM 774 C CA . LEU A 1 100 ? -3.578 -6.328 5.420 1.00 95.38 100 LEU A CA 1
ATOM 775 C C . LEU A 1 100 ? -3.313 -7.068 4.109 1.00 95.38 100 LEU A C 1
ATOM 777 O O . LEU A 1 100 ? -2.239 -7.640 3.925 1.00 95.38 100 LEU A O 1
ATOM 781 N N . GLU A 1 101 ? -4.295 -7.046 3.224 1.00 95.50 101 GLU A N 1
ATOM 782 C CA . GLU A 1 101 ? -4.235 -7.569 1.865 1.00 95.50 101 GLU A CA 1
ATOM 783 C C . GLU A 1 101 ? -4.531 -6.411 0.908 1.00 95.50 101 GLU A C 1
ATOM 785 O O . GLU A 1 101 ? -5.340 -5.530 1.225 1.00 95.50 101 GLU A O 1
ATOM 790 N N . ALA A 1 102 ? -3.865 -6.392 -0.245 1.00 95.88 102 ALA A N 1
ATOM 791 C CA . ALA A 1 102 ? -4.168 -5.429 -1.288 1.00 95.88 102 ALA A CA 1
ATOM 792 C C . ALA A 1 102 ? -3.959 -6.022 -2.677 1.00 95.88 102 ALA A C 1
ATOM 794 O O . ALA A 1 102 ? -2.971 -6.717 -2.907 1.00 95.88 102 ALA A O 1
ATOM 795 N N . ASP A 1 103 ? -4.858 -5.666 -3.588 1.00 96.38 103 ASP A N 1
ATOM 796 C CA . ASP A 1 103 ? -4.640 -5.791 -5.023 1.00 96.38 103 ASP A CA 1
ATOM 797 C C . ASP A 1 103 ? -4.170 -4.432 -5.545 1.00 96.38 103 ASP A C 1
ATOM 799 O O . ASP A 1 103 ? -4.806 -3.408 -5.269 1.00 96.38 103 ASP A O 1
ATOM 803 N N . VAL A 1 104 ? -3.051 -4.416 -6.271 1.00 96.38 104 VAL A N 1
ATOM 804 C CA . VAL A 1 104 ? -2.463 -3.191 -6.825 1.00 96.38 104 VAL A CA 1
ATOM 805 C C . VAL A 1 104 ? -2.217 -3.369 -8.313 1.00 96.38 104 VAL A C 1
ATOM 807 O O . VAL A 1 104 ? -1.613 -4.358 -8.733 1.00 96.38 104 VAL A O 1
ATOM 810 N N . THR A 1 105 ? -2.650 -2.390 -9.103 1.00 97.00 105 THR A N 1
ATOM 811 C CA . THR A 1 105 ? -2.314 -2.288 -10.525 1.00 97.00 105 THR A CA 1
ATOM 812 C C . THR A 1 105 ? -1.608 -0.977 -10.818 1.00 97.00 105 THR A C 1
ATOM 814 O O . THR A 1 105 ? -2.002 0.061 -10.293 1.00 97.00 105 THR A O 1
ATOM 817 N N . VAL A 1 106 ? -0.603 -1.028 -11.690 1.00 95.56 106 VAL A N 1
ATOM 818 C CA . VAL A 1 106 ? 0.093 0.131 -12.256 1.00 95.56 106 VAL A CA 1
ATOM 819 C C . VAL A 1 106 ? -0.146 0.133 -13.761 1.00 95.56 106 VAL A C 1
ATOM 821 O O . VAL A 1 106 ? 0.165 -0.850 -14.434 1.00 95.56 106 VAL A O 1
ATOM 824 N N . ASP A 1 107 ? -0.769 1.190 -14.277 1.00 95.75 107 ASP A N 1
ATOM 825 C CA . ASP A 1 107 ? -1.192 1.319 -15.677 1.00 95.75 107 ASP A CA 1
ATOM 826 C C . ASP A 1 107 ? -1.992 0.087 -16.160 1.00 95.75 107 ASP A C 1
ATOM 828 O O . ASP A 1 107 ? -1.820 -0.434 -17.263 1.00 95.75 107 ASP A O 1
ATOM 832 N N . GLY A 1 108 ? -2.852 -0.432 -15.273 1.00 95.62 108 GLY A N 1
ATOM 833 C CA . GLY A 1 108 ? -3.678 -1.624 -15.497 1.00 95.62 108 GLY A CA 1
ATOM 834 C C . GLY A 1 108 ? -2.954 -2.971 -15.361 1.00 95.62 108 GLY A C 1
ATOM 835 O O . GLY A 1 108 ? -3.604 -4.013 -15.440 1.00 95.62 108 GLY A O 1
ATOM 836 N N . SER A 1 109 ? -1.639 -2.982 -15.124 1.00 95.88 109 SER A N 1
ATOM 837 C CA . SER A 1 109 ? -0.857 -4.207 -14.919 1.00 95.88 109 SER A CA 1
ATOM 838 C C . SER A 1 109 ? -0.740 -4.540 -13.429 1.00 95.88 109 SER A C 1
ATOM 840 O O . SER A 1 109 ? -0.351 -3.668 -12.654 1.00 95.88 109 SER A O 1
ATOM 842 N N . PRO A 1 110 ? -1.062 -5.769 -12.988 1.00 96.25 110 PRO A N 1
ATOM 843 C CA . PRO A 1 110 ? -0.954 -6.139 -11.580 1.00 96.25 110 PRO A CA 1
ATOM 844 C C . PRO A 1 110 ? 0.507 -6.199 -11.131 1.00 96.25 110 PRO A C 1
ATOM 846 O O . PRO A 1 110 ? 1.364 -6.671 -11.879 1.00 96.25 110 PRO A O 1
ATOM 849 N N . ILE A 1 111 ? 0.766 -5.784 -9.892 1.00 95.56 111 ILE A N 1
ATOM 850 C CA . ILE A 1 111 ? 2.072 -5.933 -9.238 1.00 95.56 111 ILE A CA 1
ATOM 851 C C . ILE A 1 111 ? 1.952 -6.798 -7.984 1.00 95.56 111 ILE A C 1
ATOM 853 O O . ILE A 1 111 ? 0.912 -6.824 -7.321 1.00 95.56 111 ILE A O 1
ATOM 857 N N . GLY A 1 112 ? 3.024 -7.510 -7.641 1.00 95.44 112 GLY A N 1
ATOM 858 C CA . GLY A 1 112 ? 3.085 -8.233 -6.376 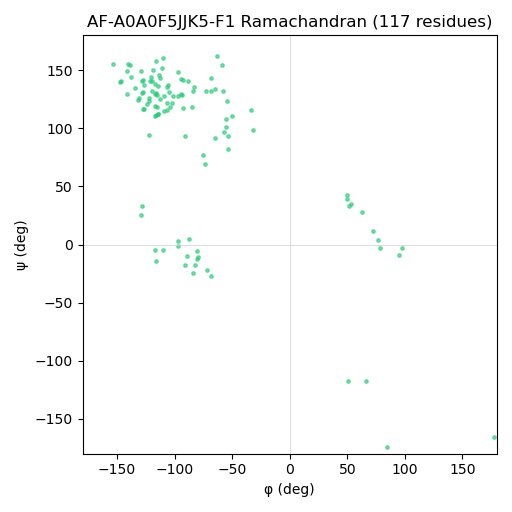1.00 95.44 112 GLY A CA 1
ATOM 859 C C . GLY A 1 112 ? 3.252 -7.254 -5.220 1.00 95.44 112 GLY A C 1
ATOM 860 O O . GLY A 1 112 ? 4.121 -6.390 -5.278 1.00 95.44 112 GLY A O 1
ATOM 861 N N . ILE A 1 113 ? 2.452 -7.391 -4.160 1.00 96.94 113 ILE A N 1
ATOM 862 C CA . ILE A 1 113 ? 2.605 -6.605 -2.932 1.00 96.94 113 ILE A CA 1
ATOM 863 C C . ILE A 1 113 ? 2.414 -7.477 -1.691 1.00 96.94 113 ILE A C 1
ATOM 865 O O . ILE A 1 113 ? 1.606 -8.405 -1.665 1.00 96.94 113 ILE A O 1
ATOM 869 N N . SER A 1 114 ? 3.175 -7.185 -0.643 1.00 96.94 114 SER A N 1
ATOM 870 C CA . SER A 1 114 ? 3.068 -7.840 0.659 1.00 96.94 114 SER A CA 1
ATOM 871 C C . SER A 1 114 ? 3.211 -6.825 1.782 1.00 96.94 114 SER A C 1
ATOM 873 O O . SER A 1 114 ? 3.838 -5.781 1.598 1.00 96.94 114 SER A O 1
ATOM 875 N N . PHE A 1 115 ? 2.633 -7.134 2.944 1.00 97.56 115 PHE A N 1
ATOM 876 C CA . PHE A 1 115 ? 2.598 -6.225 4.084 1.00 97.56 115 PHE A CA 1
ATOM 877 C C . PHE A 1 115 ? 3.108 -6.880 5.359 1.00 97.56 115 PHE A C 1
ATOM 879 O O . PHE A 1 115 ? 2.770 -8.023 5.679 1.00 97.56 115 PHE A O 1
ATOM 886 N N . LYS A 1 116 ? 3.850 -6.100 6.141 1.00 97.44 116 LYS A N 1
ATOM 887 C CA . LYS A 1 116 ? 4.258 -6.434 7.500 1.00 97.44 116 LYS A CA 1
ATOM 888 C C . LYS A 1 116 ? 3.751 -5.357 8.447 1.00 97.44 116 LYS A C 1
ATOM 890 O O . LYS A 1 116 ? 4.049 -4.178 8.279 1.00 97.44 116 LYS A O 1
ATOM 895 N N . LYS A 1 117 ? 2.979 -5.758 9.457 1.00 95.88 117 LYS A N 1
ATOM 896 C CA . LYS A 1 117 ? 2.498 -4.824 10.478 1.00 95.88 117 LYS A CA 1
ATOM 897 C C . LYS A 1 117 ? 3.682 -4.282 11.278 1.00 95.88 117 LYS A C 1
ATOM 899 O O . LYS A 1 117 ? 4.544 -5.060 11.686 1.00 95.88 117 LYS A O 1
ATOM 904 N N . MET A 1 118 ? 3.715 -2.972 11.485 1.00 93.94 118 MET A N 1
ATOM 905 C CA . MET A 1 118 ? 4.691 -2.319 12.352 1.00 93.94 118 MET A CA 1
ATOM 906 C C . MET A 1 118 ? 4.150 -2.285 13.784 1.00 93.94 118 MET A C 1
ATOM 908 O O . MET A 1 118 ? 2.946 -2.091 13.980 1.00 93.94 118 MET A O 1
ATOM 912 N N . GLU A 1 119 ? 5.035 -2.519 14.753 1.00 79.19 119 GLU A N 1
ATOM 913 C CA . GLU A 1 119 ? 4.735 -2.431 16.191 1.00 79.19 119 GLU A CA 1
ATOM 914 C C . GLU A 1 119 ? 4.603 -0.981 16.671 1.00 79.19 119 GLU A C 1
ATOM 916 O O . GLU A 1 119 ? 5.333 -0.105 16.144 1.00 79.19 119 GLU A O 1
#

Solvent-accessible surface area (backbone atoms only — not comparable to full-atom values): 7184 Å² total; per-residue (Å²): 143,84,70,73,76,67,67,75,67,64,73,81,67,78,68,79,68,68,75,62,72,75,69,59,64,79,66,54,43,30,38,39,43,41,44,98,60,63,92,68,58,37,45,37,38,41,34,41,42,77,56,98,89,38,67,32,38,38,42,34,39,74,93,46,77,47,79,46,69,73,65,51,74,60,88,76,36,37,36,37,77,45,75,59,97,84,40,44,35,40,38,40,37,36,48,56,96,94,41,70,48,62,53,40,25,52,73,83,42,76,45,54,64,49,66,44,79,58,133